Protein AF-A0A8J7U906-F1 (afdb_monomer_lite)

Sequence (99 aa):
MIKIQDTIRIAIVGCGGMASYHLEEYREIKRKGIVNFEIAAVCDVVEEKMKNFSKKIEEFQGTKPMEISDSSKLLEIKDIEDLKIENYQSEINEKLGVK

pLDDT: mean 74.97, std 19.18, range [37.44, 97.81]

Structure (mmCIF, N/CA/C/O backbone):
data_AF-A0A8J7U906-F1
#
_entry.id   AF-A0A8J7U906-F1
#
loop_
_atom_site.group_PDB
_atom_site.id
_atom_site.type_symbol
_atom_site.label_atom_id
_atom_site.label_alt_id
_atom_site.label_comp_id
_atom_site.label_asym_id
_atom_site.label_entity_id
_atom_site.label_seq_id
_atom_site.pdbx_PDB_ins_code
_atom_site.Cartn_x
_atom_site.Cartn_y
_atom_site.Cartn_z
_atom_site.occupancy
_atom_site.B_iso_or_equiv
_atom_site.auth_seq_id
_atom_site.auth_comp_id
_atom_site.auth_asym_id
_atom_site.auth_atom_id
_atom_site.pdbx_PDB_model_num
ATOM 1 N N . MET A 1 1 ? -20.369 -12.303 2.990 1.00 39.97 1 MET A N 1
ATOM 2 C CA . MET A 1 1 ? -20.457 -11.310 4.086 1.00 39.97 1 MET A CA 1
ATOM 3 C C . MET A 1 1 ? -19.122 -11.288 4.812 1.00 39.97 1 MET A C 1
ATOM 5 O O . MET A 1 1 ? -18.811 -12.265 5.478 1.00 39.97 1 MET A O 1
ATOM 9 N N . ILE A 1 2 ? -18.330 -10.227 4.637 1.00 38.00 2 ILE A N 1
ATOM 10 C CA . ILE A 1 2 ? -17.127 -9.981 5.450 1.00 38.00 2 ILE A CA 1
ATOM 11 C C . ILE A 1 2 ? -17.624 -9.692 6.870 1.00 38.00 2 ILE A C 1
ATOM 13 O O . ILE A 1 2 ? -18.518 -8.857 7.038 1.00 38.00 2 ILE A O 1
ATOM 17 N N . LYS A 1 3 ? -17.146 -10.425 7.878 1.00 38.00 3 LYS A N 1
ATOM 18 C CA . LYS A 1 3 ? -17.535 -10.143 9.263 1.00 38.00 3 LYS A CA 1
ATOM 19 C C . LYS A 1 3 ? -16.813 -8.867 9.693 1.00 38.00 3 LYS A C 1
ATOM 21 O O . LYS A 1 3 ? -15.661 -8.663 9.343 1.00 38.00 3 LYS A O 1
ATOM 26 N N . ILE A 1 4 ? -17.455 -8.055 10.533 1.00 49.28 4 ILE A N 1
ATOM 27 C CA . ILE A 1 4 ? -16.899 -6.834 11.166 1.00 49.28 4 ILE A CA 1
ATOM 28 C C . ILE A 1 4 ? -15.558 -7.073 11.911 1.00 49.28 4 ILE A C 1
ATOM 30 O O . ILE A 1 4 ? -14.898 -6.130 12.331 1.00 49.28 4 ILE A O 1
ATOM 34 N N . GLN A 1 5 ? -15.133 -8.331 12.052 1.00 50.84 5 GLN A N 1
ATOM 35 C CA . GLN A 1 5 ? -13.908 -8.760 12.725 1.00 50.84 5 GLN A CA 1
ATOM 36 C C . GLN A 1 5 ? -12.738 -9.043 11.761 1.00 50.84 5 GLN A C 1
ATOM 38 O O . GLN A 1 5 ? -11.619 -9.244 12.227 1.00 50.84 5 GLN A O 1
ATOM 43 N N . ASP A 1 6 ? -12.965 -9.062 10.445 1.00 66.75 6 ASP A N 1
ATOM 44 C CA . ASP A 1 6 ? -11.926 -9.376 9.462 1.00 66.75 6 ASP A CA 1
ATOM 45 C C . ASP A 1 6 ? -11.144 -8.105 9.087 1.00 66.75 6 ASP A C 1
ATOM 47 O O . ASP A 1 6 ? -11.717 -7.111 8.639 1.00 66.75 6 ASP A O 1
ATOM 51 N N . THR A 1 7 ? -9.820 -8.122 9.272 1.00 74.19 7 THR A N 1
ATOM 52 C CA . THR A 1 7 ? -8.939 -7.031 8.828 1.00 74.19 7 THR A CA 1
ATOM 53 C C . THR A 1 7 ? -8.827 -7.048 7.307 1.00 74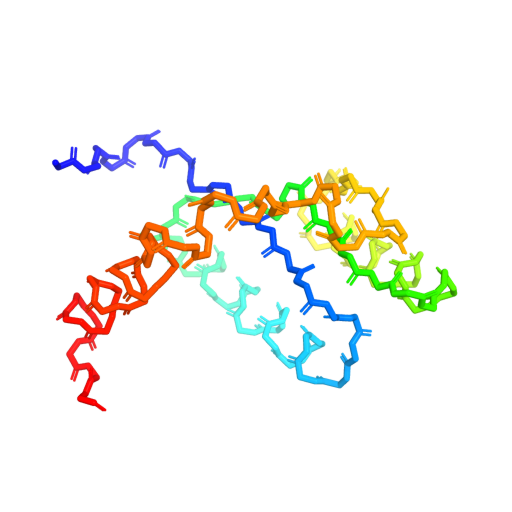.19 7 THR A C 1
ATOM 55 O O . THR A 1 7 ? -8.322 -8.013 6.729 1.00 74.19 7 THR A O 1
ATOM 58 N N . ILE A 1 8 ? -9.233 -5.962 6.653 1.00 79.00 8 ILE A N 1
ATOM 59 C CA . ILE A 1 8 ? -9.026 -5.794 5.212 1.00 79.00 8 ILE A CA 1
ATOM 60 C C . ILE A 1 8 ? -7.534 -5.567 4.954 1.00 79.00 8 ILE A C 1
ATOM 62 O O . ILE A 1 8 ? -6.930 -4.663 5.528 1.00 79.00 8 ILE A O 1
ATOM 66 N N . ARG A 1 9 ? -6.930 -6.375 4.082 1.00 77.31 9 ARG A N 1
ATOM 67 C CA . ARG A 1 9 ? -5.538 -6.192 3.652 1.00 77.31 9 ARG A CA 1
ATOM 68 C C . ARG A 1 9 ? -5.505 -5.504 2.300 1.00 77.31 9 ARG A C 1
ATOM 70 O O . ARG A 1 9 ? -6.060 -6.017 1.335 1.00 77.31 9 ARG A O 1
ATOM 77 N N . ILE A 1 10 ? -4.852 -4.352 2.249 1.00 82.19 10 ILE A N 1
ATOM 78 C CA . ILE A 1 10 ? -4.773 -3.496 1.068 1.00 82.19 10 ILE A CA 1
ATOM 79 C C . ILE A 1 10 ? -3.375 -3.611 0.462 1.00 82.19 10 ILE A C 1
ATOM 81 O O . ILE A 1 10 ? -2.377 -3.563 1.181 1.00 82.19 10 ILE A O 1
ATOM 85 N N . ALA A 1 11 ? -3.304 -3.725 -0.862 1.00 84.44 11 ALA A N 1
ATOM 86 C CA . ALA A 1 11 ? -2.083 -3.514 -1.627 1.00 84.44 11 ALA A CA 1
ATOM 87 C C . ALA A 1 11 ? -2.230 -2.232 -2.455 1.00 84.44 11 ALA A C 1
ATOM 89 O O . ALA A 1 11 ? -3.271 -2.017 -3.072 1.00 84.44 11 ALA A O 1
ATOM 90 N N . ILE A 1 12 ? -1.202 -1.382 -2.469 1.00 84.38 12 ILE A N 1
ATOM 91 C CA . ILE A 1 12 ? -1.194 -0.149 -3.269 1.00 84.38 12 ILE A CA 1
ATOM 92 C C . ILE A 1 12 ? -0.228 -0.318 -4.438 1.00 84.38 12 ILE A C 1
ATOM 94 O O . ILE A 1 12 ? 0.961 -0.549 -4.230 1.00 84.38 12 ILE A O 1
ATOM 98 N N . VAL A 1 13 ? -0.726 -0.176 -5.668 1.00 88.50 13 VAL A N 1
ATOM 99 C CA . VAL A 1 13 ? 0.091 -0.207 -6.888 1.00 88.50 13 VAL A CA 1
ATOM 100 C C . VAL A 1 13 ? 0.269 1.211 -7.422 1.00 88.50 13 VAL A C 1
ATOM 102 O O . VAL A 1 13 ? -0.704 1.903 -7.707 1.00 88.50 13 VAL A O 1
ATOM 105 N N . GLY A 1 14 ? 1.525 1.633 -7.554 1.00 88.38 14 GLY A N 1
ATOM 106 C CA . GLY A 1 14 ? 1.928 3.007 -7.837 1.00 88.38 14 GLY A CA 1
ATOM 107 C C . GLY A 1 14 ? 2.107 3.816 -6.550 1.00 88.38 14 GLY A C 1
ATOM 108 O O . GLY A 1 14 ? 1.165 4.022 -5.795 1.00 88.38 14 GLY A O 1
ATOM 109 N N . CYS A 1 15 ? 3.311 4.334 -6.314 1.00 94.81 15 CYS A N 1
ATOM 110 C CA . CYS A 1 15 ? 3.714 5.072 -5.110 1.00 94.81 15 CYS A CA 1
ATOM 111 C C . CYS A 1 15 ? 3.887 6.580 -5.391 1.00 94.81 15 CYS A C 1
ATOM 113 O O . CYS A 1 15 ? 4.819 7.230 -4.914 1.00 94.81 15 CYS A O 1
ATOM 115 N N . GLY A 1 16 ? 3.005 7.136 -6.228 1.00 91.75 16 GLY A N 1
ATOM 116 C CA . GLY A 1 16 ? 3.037 8.532 -6.677 1.00 91.75 16 GLY A CA 1
ATOM 117 C C . GLY A 1 16 ? 2.196 9.504 -5.838 1.00 91.75 16 GLY A C 1
ATOM 118 O O . GLY A 1 16 ? 1.825 9.236 -4.694 1.00 91.75 16 GLY A O 1
ATOM 119 N N . GLY A 1 17 ? 1.864 10.657 -6.433 1.00 92.25 17 GLY A N 1
ATOM 120 C CA . GLY A 1 17 ? 1.072 11.707 -5.778 1.00 92.25 17 GLY A CA 1
ATOM 121 C C . GLY A 1 17 ? -0.318 11.237 -5.336 1.00 92.25 17 GLY A C 1
ATOM 122 O O . GLY A 1 17 ? -0.706 11.486 -4.199 1.00 92.25 17 GLY A O 1
ATOM 123 N N . MET A 1 18 ? -1.021 10.478 -6.185 1.00 90.44 18 MET A N 1
ATOM 124 C CA . MET A 1 18 ? -2.345 9.931 -5.851 1.00 90.44 18 MET A CA 1
ATOM 125 C C . MET A 1 18 ? -2.299 8.952 -4.678 1.00 90.44 18 MET A C 1
ATOM 127 O O . MET A 1 18 ? -3.124 9.036 -3.777 1.00 90.44 18 MET A O 1
ATOM 131 N N . ALA A 1 19 ? -1.292 8.077 -4.631 1.00 91.50 19 ALA A N 1
ATOM 132 C CA . ALA A 1 19 ? -1.111 7.166 -3.504 1.00 91.50 19 ALA A CA 1
ATOM 133 C C . ALA A 1 19 ? -0.850 7.921 -2.193 1.00 91.50 19 ALA A C 1
ATOM 135 O O . ALA A 1 19 ? -1.373 7.550 -1.146 1.00 91.50 19 ALA A O 1
ATOM 136 N N . SER A 1 20 ? -0.098 9.024 -2.259 1.00 92.19 20 SER A N 1
ATOM 137 C CA . SER A 1 20 ? 0.111 9.902 -1.103 1.00 92.19 20 SER A CA 1
ATOM 138 C C . SER A 1 20 ? -1.179 10.588 -0.649 1.00 92.19 20 SER A C 1
ATOM 140 O O . SER A 1 20 ? -1.402 10.681 0.551 1.00 92.19 20 SER A O 1
ATOM 142 N N . TYR A 1 21 ? -2.042 11.022 -1.573 1.00 92.00 21 TYR A N 1
ATOM 143 C CA . TYR A 1 21 ? -3.353 11.580 -1.228 1.00 92.00 21 TYR A CA 1
ATOM 144 C C . TYR A 1 21 ? -4.254 10.537 -0.550 1.00 92.00 21 TYR A C 1
ATOM 146 O O . TYR A 1 21 ? -4.786 10.792 0.528 1.00 92.00 21 TYR A O 1
ATOM 154 N N . HIS A 1 22 ? -4.335 9.3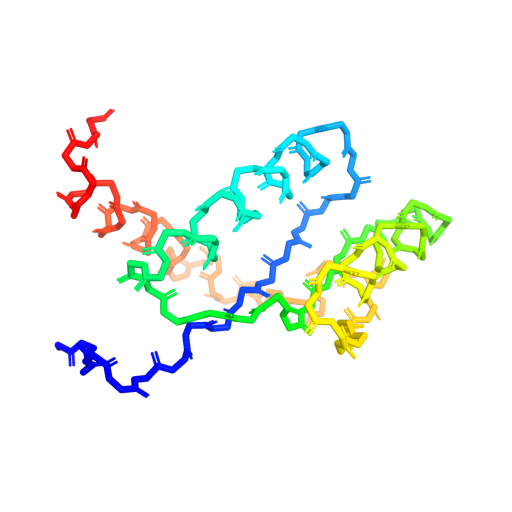27 -1.113 1.00 89.12 22 HIS A N 1
ATOM 155 C CA . HIS A 1 22 ? -5.099 8.231 -0.514 1.00 89.12 22 HIS A CA 1
ATOM 156 C C . HIS A 1 22 ? -4.584 7.825 0.869 1.00 89.12 22 HIS A C 1
ATOM 158 O O . HIS A 1 22 ? -5.379 7.467 1.732 1.00 89.12 22 HIS A O 1
ATOM 164 N N . LEU A 1 23 ? -3.272 7.901 1.123 1.00 92.31 23 LEU A N 1
ATOM 165 C CA . LEU A 1 23 ? -2.724 7.625 2.454 1.00 92.31 23 LEU A CA 1
ATOM 166 C C . LEU A 1 23 ? -3.312 8.559 3.524 1.00 92.31 23 LEU A C 1
ATOM 168 O O . LEU A 1 23 ? -3.617 8.103 4.625 1.00 92.31 23 LEU A O 1
ATOM 172 N N . GLU A 1 24 ? -3.532 9.834 3.202 1.00 91.44 24 GLU A N 1
ATOM 173 C CA . GLU A 1 24 ? -4.152 10.788 4.129 1.00 91.44 24 GLU A CA 1
ATOM 174 C C . GLU A 1 24 ? -5.645 10.491 4.351 1.00 91.44 24 GLU A C 1
ATOM 176 O O . GLU A 1 24 ? -6.141 10.586 5.474 1.00 91.44 24 GLU A O 1
ATOM 181 N N . GLU A 1 25 ? -6.361 10.021 3.329 1.00 88.81 25 GLU A N 1
ATOM 182 C CA . GLU A 1 25 ? -7.742 9.544 3.487 1.00 88.81 25 GLU A CA 1
ATOM 183 C C . GLU A 1 25 ? -7.810 8.275 4.354 1.00 88.81 25 GLU A C 1
ATOM 185 O O . GLU A 1 25 ? -8.655 8.168 5.248 1.00 88.81 25 GLU A O 1
ATOM 190 N N . TYR A 1 26 ? -6.881 7.333 4.162 1.00 90.31 26 TYR A N 1
ATOM 191 C CA . TYR A 1 26 ? -6.755 6.138 4.998 1.00 90.31 26 TYR A CA 1
ATOM 192 C C . TYR A 1 26 ? -6.472 6.492 6.462 1.00 90.31 26 TYR A C 1
ATOM 194 O O . TYR A 1 26 ? -7.045 5.860 7.357 1.00 90.31 26 TYR A O 1
ATOM 202 N N . ARG A 1 27 ? -5.662 7.529 6.731 1.00 89.50 27 ARG A N 1
ATOM 203 C CA . ARG A 1 27 ? -5.475 8.059 8.093 1.00 89.50 27 ARG A CA 1
ATOM 204 C C . ARG A 1 27 ? -6.800 8.479 8.713 1.00 89.50 27 ARG A C 1
ATOM 206 O O . ARG A 1 27 ? -7.087 8.090 9.844 1.00 89.50 27 ARG A O 1
ATOM 213 N N . GLU A 1 28 ? -7.630 9.204 7.971 1.00 87.25 28 GLU A N 1
ATOM 214 C CA . GLU A 1 28 ? -8.935 9.652 8.456 1.00 87.25 28 GLU A CA 1
ATOM 215 C C . GLU A 1 28 ? -9.904 8.491 8.707 1.00 87.25 28 GLU A C 1
ATOM 217 O O . GLU A 1 28 ? -10.614 8.488 9.717 1.00 87.25 28 GLU A O 1
ATOM 222 N N . ILE A 1 29 ? -9.909 7.472 7.844 1.00 84.50 29 ILE A N 1
ATOM 223 C CA . ILE A 1 29 ? -10.718 6.262 8.042 1.00 84.50 29 ILE A CA 1
ATOM 224 C C . ILE A 1 29 ? -10.286 5.532 9.321 1.00 84.50 29 ILE A C 1
ATOM 226 O O . ILE A 1 29 ? -11.136 5.206 10.156 1.00 84.50 29 ILE A O 1
ATOM 230 N N . LYS A 1 30 ? -8.974 5.329 9.516 1.00 84.19 30 LYS A N 1
ATOM 231 C CA . LYS A 1 30 ? -8.420 4.726 10.741 1.00 84.19 30 LYS A CA 1
ATOM 232 C C . LYS A 1 30 ? -8.755 5.555 11.978 1.00 84.19 30 LYS A C 1
ATOM 234 O O . LYS A 1 30 ? -9.168 4.986 12.984 1.00 84.19 30 LYS A O 1
ATOM 239 N N . ARG A 1 31 ? -8.650 6.887 11.900 1.00 84.38 31 ARG A N 1
ATOM 240 C CA . ARG A 1 31 ? -8.982 7.813 12.996 1.00 84.38 31 ARG A CA 1
ATOM 241 C C . ARG A 1 31 ? -10.447 7.715 13.418 1.00 84.38 31 ARG A C 1
ATOM 243 O O . ARG A 1 31 ? -10.745 7.809 14.604 1.00 84.38 31 ARG A O 1
ATOM 250 N N . LYS A 1 32 ? -11.358 7.524 12.462 1.00 85.25 32 LYS A N 1
ATOM 251 C CA . LYS A 1 32 ? -12.795 7.363 12.731 1.00 85.25 32 LYS A CA 1
ATOM 252 C C . LYS A 1 32 ? -13.173 5.956 13.209 1.00 85.25 32 LYS A C 1
ATOM 254 O O . LYS A 1 32 ? -14.290 5.780 13.682 1.00 85.25 32 LYS A O 1
ATOM 259 N N . GLY A 1 33 ? -12.283 4.967 13.081 1.00 82.44 33 GLY A N 1
ATOM 260 C CA . GLY A 1 33 ? -12.517 3.597 13.551 1.00 82.44 33 GLY A CA 1
ATOM 261 C C . GLY A 1 33 ? -13.667 2.872 12.841 1.00 82.44 33 GLY A C 1
ATOM 262 O O . GLY A 1 33 ? -14.256 1.962 13.412 1.00 82.44 33 GLY A O 1
ATOM 263 N N . ILE A 1 34 ? -14.011 3.289 11.617 1.00 76.88 34 ILE A N 1
ATOM 264 C CA . ILE A 1 34 ? -15.180 2.779 10.874 1.00 76.88 34 ILE A CA 1
ATOM 265 C C . ILE A 1 34 ? -14.939 1.351 10.370 1.00 76.88 34 ILE A C 1
ATOM 267 O O . ILE A 1 34 ? -15.859 0.538 10.318 1.00 76.88 34 ILE A O 1
ATOM 271 N N . VAL A 1 35 ? -13.700 1.050 9.983 1.00 77.50 35 VAL A N 1
ATOM 272 C CA . VAL A 1 35 ? -13.303 -0.232 9.402 1.00 77.50 35 VAL A CA 1
ATOM 273 C C . VAL A 1 35 ? -11.880 -0.573 9.827 1.00 77.50 35 VAL A C 1
ATOM 275 O O . VAL A 1 35 ? -11.028 0.310 9.946 1.00 77.50 35 VAL A O 1
ATOM 278 N N . ASN A 1 36 ? -11.624 -1.859 10.064 1.00 80.62 36 ASN A N 1
ATOM 279 C CA . ASN A 1 36 ? -10.293 -2.349 10.386 1.00 80.62 36 ASN A CA 1
ATOM 280 C C . ASN A 1 36 ? -9.562 -2.777 9.108 1.00 80.62 36 ASN A C 1
ATOM 282 O O . ASN A 1 36 ? -10.052 -3.624 8.359 1.00 80.62 36 ASN A O 1
ATOM 286 N N . PHE A 1 37 ? -8.388 -2.203 8.863 1.00 83.81 37 PHE A N 1
ATOM 287 C CA . PHE A 1 37 ? -7.574 -2.525 7.697 1.00 83.81 37 PHE A CA 1
ATOM 288 C C . PHE A 1 37 ? -6.078 -2.327 7.967 1.00 83.81 37 PHE A C 1
ATOM 290 O O . PHE A 1 37 ? -5.678 -1.632 8.908 1.00 83.81 37 PHE A O 1
ATOM 297 N N . GLU A 1 38 ? -5.270 -2.932 7.104 1.00 84.75 38 GLU A N 1
ATOM 298 C CA . GLU A 1 38 ? -3.815 -2.821 7.054 1.00 84.75 38 GLU A CA 1
ATOM 299 C C . GLU A 1 38 ? -3.377 -2.646 5.596 1.00 84.75 38 GLU A C 1
ATOM 301 O O . GLU A 1 38 ? -3.848 -3.372 4.717 1.00 84.75 38 GLU A O 1
ATOM 306 N N . ILE A 1 39 ? -2.457 -1.718 5.325 1.00 87.69 39 ILE A N 1
ATOM 307 C CA . ILE A 1 39 ? -1.772 -1.679 4.032 1.00 87.69 39 ILE A CA 1
ATOM 308 C C . ILE A 1 39 ? -0.640 -2.703 4.114 1.00 87.69 39 ILE A C 1
ATOM 310 O O . ILE A 1 39 ? 0.370 -2.482 4.775 1.00 87.69 39 ILE A O 1
ATOM 314 N N . ALA A 1 40 ? -0.850 -3.862 3.498 1.00 85.69 40 ALA A N 1
ATOM 315 C CA . ALA A 1 40 ? 0.022 -5.025 3.616 1.00 85.69 40 ALA A CA 1
ATOM 316 C C . ALA A 1 40 ? 1.142 -5.037 2.565 1.00 85.69 40 ALA A C 1
ATOM 318 O O . ALA A 1 40 ? 2.173 -5.674 2.777 1.00 85.69 40 ALA A O 1
ATOM 319 N N . ALA A 1 41 ? 0.955 -4.347 1.437 1.00 84.31 41 ALA A N 1
ATOM 320 C CA . ALA A 1 41 ? 1.934 -4.303 0.357 1.00 84.31 41 ALA A CA 1
ATOM 321 C C . ALA A 1 41 ? 1.892 -2.984 -0.425 1.00 84.31 41 ALA A C 1
ATOM 323 O O . ALA A 1 41 ? 0.847 -2.339 -0.543 1.00 84.31 41 ALA A O 1
ATOM 324 N N . VAL A 1 42 ? 3.031 -2.621 -1.009 1.00 86.62 42 VAL A N 1
ATOM 325 C CA . VAL A 1 42 ? 3.175 -1.518 -1.959 1.00 86.62 42 VAL A CA 1
ATOM 326 C C . VAL A 1 42 ? 3.977 -1.944 -3.181 1.00 86.62 42 VAL A C 1
ATOM 328 O O . VAL A 1 42 ? 4.900 -2.754 -3.084 1.00 86.62 42 VAL A O 1
ATOM 331 N N . CYS A 1 43 ? 3.647 -1.351 -4.326 1.00 86.62 43 CYS A N 1
ATOM 332 C CA . CYS A 1 43 ? 4.348 -1.556 -5.582 1.00 86.62 43 CYS A CA 1
ATOM 333 C C . CYS A 1 43 ? 4.710 -0.256 -6.260 1.00 86.62 43 CYS A C 1
ATOM 335 O O . CYS A 1 43 ? 3.856 0.615 -6.426 1.00 86.62 43 CYS A O 1
ATOM 337 N N . ASP A 1 44 ? 5.938 -0.160 -6.743 1.00 89.38 44 ASP A N 1
ATOM 338 C CA . ASP A 1 44 ? 6.295 0.795 -7.783 1.00 89.38 44 ASP A CA 1
ATOM 339 C C . ASP A 1 44 ? 7.500 0.253 -8.547 1.00 89.38 44 ASP A C 1
ATOM 341 O O . ASP A 1 44 ? 8.411 -0.321 -7.951 1.00 89.38 44 ASP A O 1
ATOM 345 N N . VAL A 1 45 ? 7.520 0.471 -9.860 1.00 88.00 45 VAL A N 1
ATOM 346 C CA . VAL A 1 45 ? 8.683 0.141 -10.696 1.00 88.00 45 VAL A CA 1
ATOM 347 C C . VAL A 1 45 ? 9.890 1.019 -10.349 1.00 88.00 45 VAL A C 1
ATOM 349 O O . VAL A 1 45 ? 11.034 0.633 -10.579 1.00 88.00 45 VAL A O 1
ATOM 352 N N . VAL A 1 46 ? 9.653 2.204 -9.775 1.00 93.44 46 VAL A N 1
ATOM 353 C CA . VAL A 1 46 ? 10.685 3.096 -9.252 1.00 93.44 46 VAL A CA 1
ATOM 354 C C . VAL A 1 46 ? 10.923 2.777 -7.776 1.00 93.44 46 VAL A C 1
ATOM 356 O O . VAL A 1 46 ? 10.191 3.228 -6.893 1.00 93.44 46 VAL A O 1
ATOM 359 N N . GLU A 1 47 ? 11.999 2.041 -7.504 1.00 92.25 47 GLU A N 1
ATOM 360 C CA . GLU A 1 47 ? 12.356 1.541 -6.168 1.00 92.25 47 GLU A CA 1
ATOM 361 C C . GLU A 1 47 ? 12.400 2.637 -5.090 1.00 92.25 47 GLU A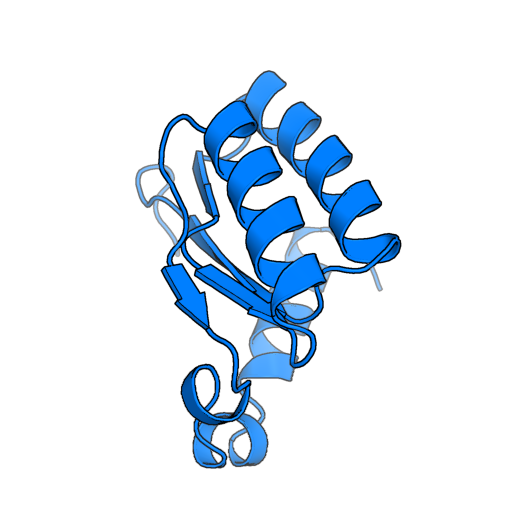 C 1
ATOM 363 O O . GLU A 1 47 ? 11.932 2.439 -3.969 1.00 92.25 47 GLU A O 1
ATOM 368 N N . GLU A 1 48 ? 12.916 3.821 -5.427 1.00 95.62 48 GLU A N 1
ATOM 369 C CA . GLU A 1 48 ? 12.973 4.954 -4.500 1.00 95.62 48 GLU A CA 1
ATOM 370 C C . GLU A 1 48 ? 11.571 5.407 -4.059 1.00 95.62 48 GLU A C 1
ATOM 372 O O . GLU A 1 48 ? 11.335 5.634 -2.871 1.00 95.62 48 GLU A O 1
ATOM 377 N N . LYS A 1 49 ? 10.613 5.492 -4.994 1.00 95.81 49 LYS A N 1
ATOM 378 C CA . LYS A 1 49 ? 9.226 5.870 -4.681 1.00 95.81 49 LYS A CA 1
ATOM 379 C C . LYS A 1 49 ? 8.571 4.829 -3.784 1.00 95.81 49 LYS A C 1
ATOM 381 O O . LYS A 1 49 ? 7.949 5.196 -2.790 1.00 95.81 49 LYS A O 1
ATOM 386 N N . MET A 1 50 ? 8.765 3.550 -4.104 1.00 93.56 50 MET A N 1
ATOM 387 C CA . MET A 1 50 ? 8.275 2.427 -3.307 1.00 93.56 50 MET A CA 1
ATOM 388 C C . MET A 1 50 ? 8.809 2.484 -1.872 1.00 93.56 50 MET A C 1
ATOM 390 O O . MET A 1 50 ? 8.022 2.467 -0.929 1.00 93.56 50 MET A O 1
ATOM 394 N N . LYS A 1 51 ? 10.128 2.622 -1.692 1.00 96.19 51 LYS A N 1
ATOM 395 C CA . LYS A 1 51 ? 10.767 2.700 -0.367 1.00 96.19 51 LYS A CA 1
ATOM 396 C C . LYS A 1 51 ? 10.301 3.912 0.4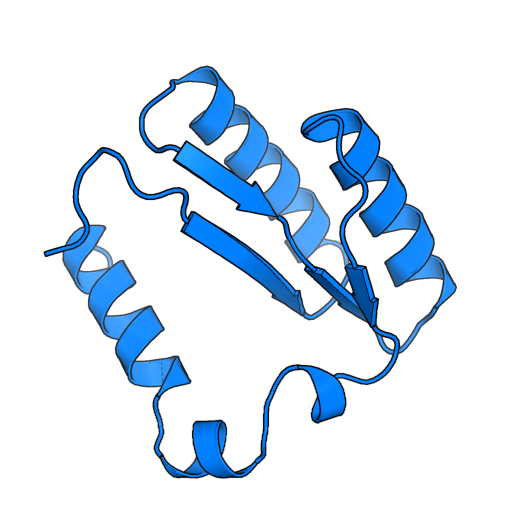35 1.00 96.19 51 LYS A C 1
ATOM 398 O O . LYS A 1 51 ? 9.966 3.787 1.612 1.00 96.19 51 LYS A O 1
ATOM 403 N N . ASN A 1 52 ? 10.234 5.082 -0.200 1.00 96.94 52 ASN A N 1
ATOM 404 C CA . ASN A 1 52 ? 9.774 6.304 0.457 1.00 96.94 52 ASN A CA 1
ATOM 405 C C . ASN A 1 52 ? 8.308 6.198 0.894 1.00 96.94 52 ASN A C 1
ATOM 407 O O . ASN A 1 52 ? 7.953 6.650 1.981 1.00 96.94 52 ASN A O 1
ATOM 411 N N . PHE A 1 53 ? 7.450 5.599 0.069 1.00 96.69 53 PHE A N 1
ATOM 412 C CA . PHE A 1 53 ? 6.036 5.428 0.392 1.00 96.69 53 PHE A CA 1
ATOM 413 C C . PHE A 1 53 ? 5.802 4.332 1.441 1.00 96.69 53 PHE A C 1
ATOM 415 O O . PHE A 1 53 ? 5.039 4.544 2.380 1.00 96.69 53 PHE A O 1
ATOM 422 N N . SER A 1 54 ? 6.532 3.217 1.352 1.00 95.81 54 SER A N 1
ATOM 423 C CA . SER A 1 54 ? 6.578 2.152 2.364 1.00 95.81 54 SER A CA 1
ATOM 424 C C . SER A 1 54 ? 6.905 2.705 3.753 1.00 95.81 54 SER A C 1
ATOM 426 O O . SER A 1 54 ? 6.186 2.434 4.713 1.00 95.81 54 SER A O 1
ATOM 428 N N . LYS A 1 55 ? 7.910 3.587 3.845 1.00 97.81 55 LYS A N 1
ATOM 429 C CA . LYS A 1 55 ? 8.259 4.271 5.095 1.00 97.81 55 LYS A CA 1
ATOM 430 C C . LYS A 1 55 ? 7.111 5.127 5.644 1.00 97.81 55 LYS A C 1
ATOM 432 O O . LYS A 1 55 ? 6.824 5.071 6.834 1.00 97.81 55 LYS A O 1
ATOM 437 N N . LYS A 1 56 ? 6.414 5.890 4.793 1.00 96.75 56 LYS A N 1
ATOM 438 C CA . LYS A 1 56 ? 5.251 6.694 5.223 1.00 96.75 56 LYS A CA 1
ATOM 439 C C . LYS A 1 56 ? 4.111 5.824 5.760 1.00 96.75 56 LYS A C 1
ATOM 441 O O . LYS A 1 56 ? 3.408 6.242 6.679 1.00 96.75 56 LYS A O 1
ATOM 446 N N . ILE A 1 57 ? 3.910 4.640 5.179 1.00 95.62 57 ILE A N 1
ATOM 447 C CA . ILE A 1 57 ? 2.920 3.668 5.654 1.00 95.62 57 ILE A CA 1
ATOM 448 C C . ILE A 1 57 ? 3.353 3.076 6.994 1.00 95.62 57 ILE A C 1
ATOM 450 O O . ILE A 1 57 ? 2.537 3.016 7.907 1.00 95.62 57 ILE A O 1
ATOM 454 N N . GLU A 1 58 ? 4.626 2.710 7.148 1.00 96.69 58 GLU A N 1
ATOM 455 C CA . GLU A 1 58 ? 5.176 2.239 8.424 1.00 96.69 58 GLU A CA 1
ATOM 456 C C . GLU A 1 58 ? 4.970 3.278 9.538 1.00 96.69 58 GLU A C 1
ATOM 458 O O . GLU A 1 58 ? 4.469 2.943 10.608 1.00 96.69 58 GLU A O 1
ATOM 463 N N . GLU A 1 59 ? 5.237 4.557 9.262 1.00 95.81 59 GLU A N 1
ATOM 464 C CA . GLU A 1 59 ? 4.964 5.672 10.184 1.00 95.81 59 GLU A CA 1
ATOM 465 C C . GLU A 1 59 ? 3.464 5.855 10.486 1.00 95.81 59 GLU A C 1
ATOM 467 O O . GLU A 1 59 ? 3.091 6.341 11.553 1.00 95.81 59 GLU A O 1
ATOM 472 N N . PHE A 1 60 ? 2.585 5.492 9.550 1.00 91.00 60 PHE A N 1
ATOM 473 C CA . PHE A 1 60 ? 1.135 5.586 9.703 1.00 91.00 60 PHE A CA 1
ATOM 474 C C . PHE A 1 60 ? 0.549 4.454 10.554 1.00 91.00 60 PHE A C 1
ATOM 476 O O . PHE A 1 60 ? -0.233 4.722 11.468 1.00 91.00 60 PHE A O 1
ATOM 483 N N . GLN A 1 61 ? 0.872 3.200 10.231 1.00 92.88 61 GLN A N 1
ATOM 484 C CA . GLN A 1 61 ? 0.203 2.029 10.804 1.00 92.88 61 GLN A CA 1
ATOM 485 C C . GLN A 1 61 ? 1.069 1.243 11.799 1.00 92.88 61 GLN A C 1
ATOM 487 O O . GLN A 1 61 ? 0.543 0.371 12.488 1.00 92.88 61 GLN A O 1
ATOM 492 N N . GLY A 1 62 ? 2.369 1.547 11.890 1.00 94.75 62 GLY A N 1
ATOM 493 C CA . GLY A 1 62 ? 3.338 0.913 12.789 1.00 94.75 62 GLY A CA 1
ATOM 494 C C . GLY A 1 62 ? 3.962 -0.381 12.258 1.00 94.75 62 GLY A C 1
ATOM 495 O O . GLY A 1 62 ? 4.908 -0.886 12.857 1.00 94.75 62 GLY A O 1
ATOM 496 N N . THR A 1 63 ? 3.459 -0.920 11.146 1.00 90.44 63 THR A N 1
ATOM 497 C CA . THR A 1 63 ? 4.026 -2.087 10.460 1.00 90.44 63 THR A CA 1
ATOM 498 C C . THR A 1 63 ? 4.474 -1.705 9.061 1.00 90.44 63 THR A C 1
ATOM 500 O O . THR A 1 63 ? 3.786 -0.973 8.345 1.00 90.44 63 THR A O 1
ATOM 503 N N . LYS A 1 64 ? 5.644 -2.209 8.670 1.00 90.81 64 LYS A N 1
ATOM 504 C CA . LYS A 1 64 ? 6.192 -1.991 7.338 1.00 90.81 64 LYS A CA 1
ATOM 505 C C . LYS A 1 64 ? 5.470 -2.876 6.311 1.00 90.81 64 LYS A C 1
ATOM 507 O O . LYS A 1 64 ? 5.442 -4.094 6.508 1.00 90.81 64 LYS A O 1
ATOM 512 N N . PRO A 1 65 ? 4.918 -2.314 5.219 1.00 86.56 65 PRO A N 1
ATOM 513 C CA . PRO A 1 65 ? 4.306 -3.114 4.166 1.00 86.56 65 PRO A CA 1
ATOM 514 C C . PRO A 1 65 ? 5.370 -3.879 3.372 1.00 86.56 65 PRO A C 1
ATOM 516 O O . PRO A 1 65 ? 6.538 -3.488 3.307 1.00 86.56 65 PRO A O 1
ATOM 519 N N . MET A 1 66 ? 4.956 -4.956 2.708 1.00 84.06 66 MET A N 1
ATOM 520 C CA . MET A 1 66 ? 5.800 -5.639 1.733 1.00 84.06 66 MET A CA 1
ATOM 521 C C . MET A 1 66 ? 6.113 -4.704 0.558 1.00 84.06 66 MET A C 1
ATOM 523 O O . MET A 1 66 ? 5.219 -4.081 -0.008 1.00 84.06 66 MET A O 1
ATOM 527 N N . GLU A 1 67 ? 7.382 -4.630 0.178 1.00 88.31 67 GLU A N 1
ATOM 528 C CA . GLU A 1 67 ? 7.869 -3.816 -0.936 1.00 88.31 67 GLU A CA 1
ATOM 529 C C . GLU A 1 67 ? 8.053 -4.685 -2.183 1.00 88.31 67 GLU A C 1
ATOM 531 O O . GLU A 1 67 ? 8.819 -5.650 -2.164 1.00 88.31 67 GLU A O 1
ATOM 536 N N . ILE A 1 68 ? 7.348 -4.356 -3.267 1.00 82.44 68 ILE A N 1
ATOM 537 C CA . ILE A 1 68 ? 7.361 -5.130 -4.509 1.00 82.44 68 ILE A CA 1
ATOM 538 C C . ILE A 1 68 ? 7.724 -4.217 -5.680 1.00 82.44 68 ILE A C 1
ATOM 540 O O . ILE A 1 68 ? 6.962 -3.340 -6.063 1.00 82.44 68 ILE A O 1
ATOM 544 N N . SER A 1 69 ? 8.878 -4.442 -6.300 1.00 76.62 69 SER A N 1
ATOM 545 C CA . SER A 1 69 ? 9.356 -3.625 -7.427 1.00 76.62 69 SER A CA 1
ATOM 546 C C . SER A 1 69 ? 8.763 -4.007 -8.788 1.00 76.62 69 SER A C 1
ATOM 548 O O . SER A 1 69 ? 9.021 -3.346 -9.790 1.00 76.62 69 SER A O 1
ATOM 550 N N . ASP A 1 70 ? 7.983 -5.086 -8.838 1.00 72.19 70 ASP A N 1
ATOM 551 C CA . ASP A 1 70 ? 7.443 -5.659 -10.066 1.00 72.19 70 ASP A CA 1
ATOM 552 C C . ASP A 1 70 ? 5.965 -6.010 -9.875 1.00 72.19 70 ASP A C 1
ATOM 554 O O . ASP A 1 70 ? 5.624 -6.952 -9.156 1.00 72.19 70 ASP A O 1
ATOM 558 N N . SER A 1 71 ? 5.082 -5.253 -10.527 1.00 62.41 71 SER A N 1
ATOM 559 C CA . SER A 1 71 ? 3.631 -5.428 -10.421 1.00 62.41 71 SER A CA 1
ATOM 560 C C . SER A 1 71 ? 3.143 -6.791 -10.913 1.00 62.41 71 SER A C 1
ATOM 562 O O . SER A 1 71 ? 2.094 -7.243 -10.461 1.00 62.41 71 SER A O 1
ATOM 564 N N . SER A 1 72 ? 3.903 -7.488 -11.769 1.00 59.06 72 SER A N 1
ATOM 565 C CA . SER A 1 72 ? 3.565 -8.857 -12.198 1.00 59.06 72 SER A CA 1
ATOM 566 C C . SER A 1 72 ? 3.657 -9.887 -11.061 1.00 59.06 72 SER A C 1
ATOM 568 O O . SER A 1 72 ? 3.111 -10.980 -11.167 1.00 59.06 72 SER A O 1
ATOM 570 N N . LYS A 1 73 ? 4.287 -9.526 -9.934 1.00 57.62 73 LYS A N 1
ATOM 571 C CA . LYS A 1 73 ? 4.314 -10.328 -8.699 1.00 57.62 73 LYS A CA 1
ATOM 572 C C . LYS A 1 73 ? 3.140 -10.044 -7.759 1.00 57.62 73 LYS A C 1
ATOM 574 O O . LYS A 1 73 ? 2.995 -10.737 -6.757 1.00 57.62 73 LYS A O 1
ATOM 579 N N . LEU A 1 74 ? 2.345 -9.012 -8.042 1.00 55.38 74 LEU A N 1
ATOM 580 C CA . LEU A 1 74 ? 1.158 -8.639 -7.263 1.00 55.38 74 LEU A CA 1
ATOM 581 C C . LEU A 1 74 ? -0.150 -9.086 -7.895 1.00 55.38 74 LEU A C 1
ATOM 583 O O . LEU A 1 74 ? -1.143 -9.232 -7.189 1.00 55.38 74 LEU A O 1
ATOM 587 N N . LEU A 1 75 ? -0.146 -9.270 -9.210 1.00 55.72 75 LEU A N 1
ATOM 588 C CA . LEU A 1 75 ? -1.292 -9.694 -9.991 1.00 55.72 75 LEU A CA 1
ATOM 589 C C . LEU A 1 75 ? -0.815 -10.805 -10.919 1.00 55.72 75 LEU A C 1
ATOM 591 O O . LEU A 1 75 ? 0.024 -10.561 -11.788 1.00 55.72 75 LEU A O 1
ATOM 595 N N . GLU A 1 76 ? -1.344 -12.018 -10.754 1.00 52.00 76 GLU A N 1
ATOM 596 C CA . GLU A 1 76 ? -1.213 -13.007 -11.817 1.00 52.00 76 GLU A CA 1
ATOM 597 C C . GLU A 1 76 ? -2.048 -12.528 -13.011 1.00 52.00 76 GLU A C 1
ATOM 599 O O . GLU A 1 76 ? -3.173 -12.059 -12.838 1.00 52.00 76 GLU A O 1
ATOM 604 N N . ILE A 1 77 ? -1.522 -12.659 -14.234 1.00 47.22 77 ILE A N 1
ATOM 605 C CA . ILE A 1 77 ? -2.242 -12.287 -15.470 1.00 47.22 77 ILE A CA 1
ATOM 606 C C . ILE A 1 77 ? -3.642 -12.917 -15.496 1.00 47.22 77 ILE A C 1
ATOM 608 O O . ILE A 1 77 ? -4.606 -12.267 -15.892 1.00 47.22 77 ILE A O 1
ATOM 612 N N . LYS A 1 78 ? -3.770 -14.133 -14.956 1.00 42.69 78 LYS A N 1
ATOM 613 C CA . LYS A 1 78 ? -5.034 -14.853 -14.832 1.00 42.69 78 LYS A CA 1
ATOM 614 C C . LYS A 1 78 ? -6.101 -14.098 -14.026 1.00 42.69 78 LYS A C 1
ATOM 616 O O . LYS A 1 78 ? -7.275 -14.183 -14.356 1.00 42.69 78 LYS A O 1
ATOM 621 N N . ASP A 1 79 ? -5.729 -13.326 -13.005 1.00 47.34 79 ASP A N 1
ATOM 622 C CA . ASP A 1 79 ? -6.689 -12.546 -12.208 1.00 47.34 79 ASP A CA 1
ATOM 623 C C . ASP A 1 79 ? -7.194 -11.286 -12.934 1.00 47.34 79 ASP A C 1
ATOM 625 O O . ASP A 1 79 ? -8.288 -10.798 -12.633 1.00 47.34 79 ASP A O 1
ATOM 629 N N . ILE A 1 80 ? -6.424 -10.786 -13.908 1.00 46.06 80 ILE A N 1
ATOM 630 C CA . ILE A 1 80 ? -6.836 -9.722 -14.836 1.00 46.06 80 ILE A CA 1
ATOM 631 C C . ILE A 1 80 ? -7.719 -10.314 -15.942 1.00 46.06 80 ILE A C 1
ATOM 633 O O . ILE A 1 80 ? -8.767 -9.751 -16.247 1.00 46.06 80 ILE A O 1
ATOM 637 N N . GLU A 1 81 ? -7.332 -11.463 -16.503 1.00 37.44 81 GLU A N 1
ATOM 638 C CA . GLU A 1 81 ? -8.110 -12.184 -17.522 1.00 37.44 81 GLU A CA 1
ATOM 639 C C . GLU A 1 81 ? -9.476 -12.650 -16.991 1.00 37.44 81 GLU A C 1
ATOM 641 O O . GLU A 1 81 ? -10.472 -12.567 -17.706 1.00 37.44 81 GLU A O 1
ATOM 646 N N . ASP A 1 82 ? -9.550 -13.050 -15.718 1.00 47.56 82 ASP A N 1
ATOM 647 C CA . ASP A 1 82 ? -10.795 -13.418 -15.032 1.00 47.56 82 ASP A CA 1
ATOM 648 C C . ASP A 1 82 ? -11.614 -12.188 -14.554 1.00 47.56 82 ASP A C 1
ATOM 650 O O . ASP A 1 82 ? -12.604 -12.350 -13.836 1.00 47.56 82 ASP A O 1
ATOM 654 N N . LEU A 1 83 ? -11.199 -10.954 -14.893 1.00 43.94 83 LEU A N 1
ATOM 655 C CA . LEU A 1 83 ? -11.837 -9.677 -14.512 1.00 43.94 83 LEU A CA 1
ATOM 656 C C . LEU A 1 83 ? -12.132 -9.527 -13.004 1.00 43.94 83 LEU A C 1
ATOM 658 O O . LEU A 1 83 ? -13.021 -8.776 -12.592 1.00 43.94 83 LEU A O 1
ATOM 662 N N . LYS A 1 84 ? -11.382 -10.209 -12.129 1.00 50.84 84 LYS A N 1
ATOM 663 C CA . LYS A 1 84 ? -11.655 -10.184 -10.679 1.00 50.84 84 LYS A CA 1
ATOM 664 C C . LYS A 1 84 ? -11.445 -8.799 -10.072 1.00 50.84 84 LYS A C 1
ATOM 666 O O . LYS A 1 84 ? -12.140 -8.440 -9.126 1.00 50.84 84 LY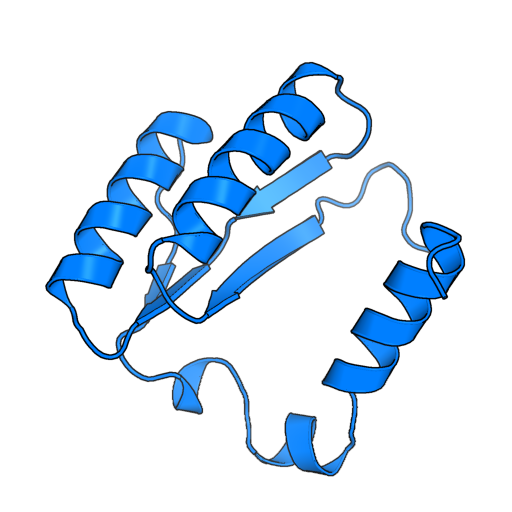S A O 1
ATOM 671 N N . ILE A 1 85 ? -10.526 -8.012 -10.630 1.00 53.12 85 ILE A N 1
ATOM 672 C CA . ILE A 1 85 ? -10.230 -6.649 -10.168 1.00 53.12 85 ILE A CA 1
ATOM 673 C C . ILE A 1 85 ? -11.429 -5.713 -10.392 1.00 53.12 85 ILE A C 1
ATOM 675 O O . ILE A 1 85 ? -11.787 -4.958 -9.487 1.00 53.12 85 ILE A O 1
ATOM 679 N N . GLU A 1 86 ? -12.090 -5.795 -11.551 1.00 51.16 86 GLU A N 1
ATOM 680 C CA . GLU A 1 86 ? -13.294 -5.001 -11.836 1.00 51.16 86 GLU A CA 1
ATOM 681 C C . GLU A 1 86 ? -14.455 -5.387 -10.918 1.00 51.16 86 GLU A C 1
ATOM 683 O O . GLU A 1 86 ? -15.154 -4.509 -10.413 1.00 51.16 86 GLU A O 1
ATOM 688 N N . ASN A 1 87 ? -14.615 -6.679 -10.619 1.00 51.25 87 ASN A N 1
ATOM 689 C CA . ASN A 1 87 ? -15.660 -7.145 -9.707 1.00 51.25 87 ASN A CA 1
ATOM 690 C C . ASN A 1 87 ? -15.470 -6.591 -8.286 1.00 51.25 87 ASN A C 1
ATOM 692 O O . ASN A 1 87 ? -16.432 -6.120 -7.681 1.00 51.25 87 ASN A O 1
ATOM 696 N N . TYR A 1 88 ? -14.235 -6.548 -7.772 1.00 49.50 88 TYR A N 1
ATOM 697 C CA . TYR A 1 88 ? -13.966 -5.944 -6.463 1.00 49.50 88 TYR A CA 1
ATOM 698 C C . TYR A 1 88 ? -14.236 -4.437 -6.441 1.00 49.50 88 TYR A C 1
ATOM 700 O O . TYR A 1 88 ? -14.838 -3.943 -5.487 1.00 49.50 88 TYR A O 1
ATOM 708 N N . GLN A 1 89 ? -13.834 -3.704 -7.483 1.00 44.62 89 GLN A N 1
ATOM 709 C CA . GLN A 1 89 ? -14.104 -2.268 -7.566 1.00 44.62 89 GLN A CA 1
ATOM 710 C C . GLN A 1 89 ? -15.607 -1.989 -7.685 1.00 44.62 89 GLN A C 1
ATOM 712 O O . GLN A 1 89 ? -16.108 -1.069 -7.042 1.00 44.62 89 GLN A O 1
ATOM 717 N N . SER A 1 90 ? -16.337 -2.805 -8.448 1.00 52.22 90 SER A N 1
ATOM 718 C CA . SER A 1 90 ? -17.785 -2.674 -8.607 1.00 52.22 90 SER A CA 1
ATOM 719 C C . SER A 1 90 ? -18.528 -2.960 -7.299 1.00 52.22 90 SER A C 1
ATOM 721 O O . SER A 1 90 ? -19.409 -2.192 -6.921 1.00 52.22 90 SER A O 1
ATOM 723 N N . GLU A 1 91 ? -18.133 -3.993 -6.546 1.00 58.09 91 GLU A N 1
ATOM 724 C CA . GLU A 1 91 ? -18.699 -4.278 -5.219 1.00 58.09 91 GLU A CA 1
ATOM 725 C C . GLU A 1 91 ? -18.413 -3.166 -4.197 1.00 58.09 91 GLU A C 1
ATOM 727 O O . GLU A 1 91 ? -19.237 -2.881 -3.323 1.00 58.09 91 GLU A O 1
ATOM 732 N N . ILE 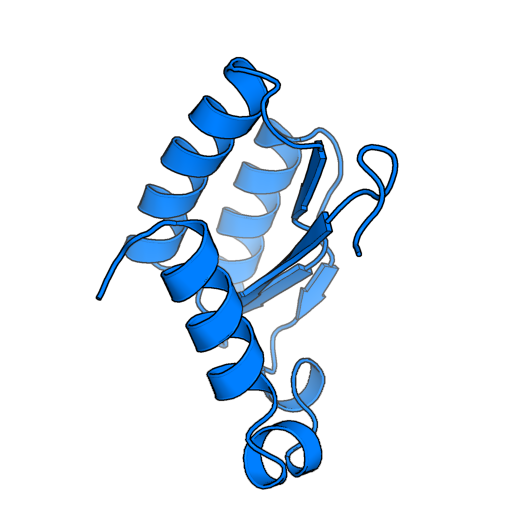A 1 92 ? -17.231 -2.549 -4.267 1.00 54.31 92 ILE A N 1
ATOM 733 C CA . ILE A 1 92 ? -16.855 -1.420 -3.408 1.00 54.31 92 ILE A CA 1
ATOM 734 C C . ILE A 1 92 ? -17.676 -0.183 -3.779 1.00 54.31 92 ILE A C 1
ATOM 736 O O . ILE A 1 92 ? -18.238 0.454 -2.892 1.00 54.31 92 ILE A O 1
ATOM 740 N N . ASN A 1 93 ? -17.801 0.124 -5.070 1.00 53.91 93 ASN A N 1
ATOM 741 C CA . ASN A 1 93 ? -18.601 1.238 -5.576 1.00 53.91 93 ASN A CA 1
ATOM 742 C C . ASN A 1 93 ? -20.070 1.108 -5.158 1.00 53.91 93 ASN A C 1
ATOM 744 O O . ASN A 1 93 ? -20.656 2.061 -4.643 1.00 53.91 93 ASN A O 1
ATOM 748 N N . GLU A 1 94 ? -20.633 -0.095 -5.269 1.00 62.66 94 GLU A N 1
ATOM 749 C CA . GLU A 1 94 ? -22.003 -0.383 -4.850 1.00 62.66 94 GLU A CA 1
ATOM 750 C C . GLU A 1 94 ? -22.190 -0.198 -3.333 1.00 62.66 94 GLU A C 1
ATOM 752 O O . GLU A 1 94 ? -23.153 0.432 -2.894 1.00 62.66 94 GLU A O 1
ATOM 757 N N . LYS A 1 95 ? -21.228 -0.649 -2.515 1.00 52.34 95 LYS A N 1
ATOM 758 C CA . LYS A 1 95 ? -21.253 -0.453 -1.051 1.00 52.34 95 LYS A CA 1
ATOM 759 C C . LYS A 1 95 ? -21.029 0.995 -0.619 1.00 52.34 95 LYS A C 1
ATOM 761 O O . LYS A 1 95 ? -21.513 1.386 0.442 1.00 52.34 95 LYS A O 1
ATOM 766 N N . LEU A 1 96 ? -20.291 1.775 -1.403 1.00 45.19 96 LEU A N 1
ATOM 767 C CA . LEU A 1 96 ? -20.037 3.193 -1.147 1.00 45.19 96 LEU A CA 1
ATOM 768 C C . LEU A 1 96 ? -21.115 4.105 -1.757 1.00 45.19 96 LEU A C 1
ATOM 770 O O . LEU A 1 96 ? -21.110 5.305 -1.488 1.00 45.19 96 LEU A O 1
ATOM 774 N N . GLY A 1 97 ? -22.045 3.556 -2.547 1.00 51.66 97 GLY A N 1
ATOM 775 C CA . GLY A 1 97 ? -23.083 4.324 -3.237 1.00 51.66 97 GLY A CA 1
ATOM 776 C C . GLY A 1 97 ? -22.533 5.251 -4.325 1.00 51.66 97 GLY A C 1
ATOM 777 O O . GLY A 1 97 ? -23.167 6.252 -4.658 1.00 51.66 97 GLY A O 1
ATOM 778 N N . VAL A 1 98 ? -21.351 4.943 -4.857 1.00 49.31 98 VAL A N 1
ATOM 779 C CA . VAL A 1 98 ? -20.680 5.725 -5.898 1.00 49.31 98 VAL A CA 1
ATOM 780 C C . VAL A 1 98 ? -20.955 5.034 -7.232 1.00 49.31 98 VAL A C 1
ATOM 782 O O . VAL A 1 98 ? -20.654 3.852 -7.377 1.00 49.31 98 VAL A O 1
ATOM 785 N N . LYS A 1 99 ? -21.592 5.744 -8.170 1.00 50.84 99 LYS A N 1
ATOM 786 C CA . LYS A 1 99 ? -21.823 5.256 -9.539 1.00 50.84 99 LYS A CA 1
ATOM 787 C C . LYS A 1 99 ? -20.571 5.377 -10.390 1.00 50.84 99 LYS A C 1
ATOM 789 O O . LYS A 1 99 ? -19.908 6.432 -10.277 1.00 50.84 99 LYS A O 1
#

Foldseek 3Di:
DPPQPDAAEAEEEDLDPVLVVVLVVVLVCVVVVVGHYADAYYEDLPQVSQVVSQVVSCVRPVDRHHGDNDCCVVDPVVCVVVVVVVVVVVVVCVVVVHD

Radius of gyration: 14.22 Å; chains: 1; bounding box: 36×27×31 Å

Secondary structure (DSSP, 8-state):
---TTPPEEEEEE--SHHHHHHHHHHHHHHHHTSS-EEEEEEE-SSHHHHHHHHHHHHHHHSSPPEEES-GGGTS-HHHHHTTHHHHHHHHHHHHHT--